Protein AF-A0A376L1B3-F1 (afdb_monomer)

Organism: Escherichia coli (NCBI:txid562)

Solvent-accessible surface area (backbone atoms only — not comparable to full-atom values): 5188 Å² total; per-residue (Å²): 135,80,82,90,68,58,66,74,56,49,54,52,50,47,46,49,51,54,40,50,52,44,24,71,75,72,71,47,68,46,86,80,35,67,68,33,44,52,55,45,50,55,48,41,54,51,42,51,60,47,35,73,80,33,68,52,39,73,50,70,38,75,68,44,48,69,55,100,92,42,78,36,62,46,79,47,82,47,42,41,71,65,72,70,49,84,128

Structure (mmCIF, N/CA/C/O backbone):
data_AF-A0A376L1B3-F1
#
_entry.id   AF-A0A376L1B3-F1
#
loop_
_atom_site.group_PDB
_atom_site.id
_atom_site.type_symbol
_atom_site.label_atom_id
_atom_site.label_alt_id
_atom_site.label_comp_id
_atom_site.label_asym_id
_atom_site.label_entity_id
_atom_site.label_seq_id
_atom_site.pdbx_PDB_ins_code
_atom_site.Cartn_x
_atom_site.Cartn_y
_atom_site.Cartn_z
_atom_site.occupancy
_atom_site.B_iso_or_equiv
_atom_site.auth_seq_id
_atom_site.auth_comp_id
_atom_site.auth_asym_id
_atom_site.auth_atom_id
_atom_site.pdbx_PDB_model_num
ATOM 1 N N . MET A 1 1 ? 0.432 0.950 32.607 1.00 39.38 1 MET A N 1
ATOM 2 C CA . MET A 1 1 ? 0.255 -0.298 31.838 1.00 39.38 1 MET A CA 1
ATOM 3 C C . MET A 1 1 ? -0.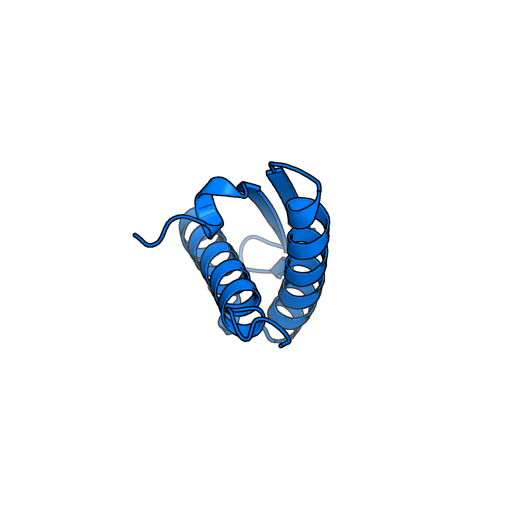004 0.096 30.399 1.00 39.38 1 MET A C 1
ATOM 5 O O . MET A 1 1 ? -1.095 0.544 30.087 1.00 39.38 1 MET A O 1
ATOM 9 N N . ILE A 1 2 ? 1.039 0.069 29.575 1.00 45.69 2 ILE A N 1
ATOM 10 C CA . ILE A 1 2 ? 0.955 0.370 28.143 1.00 45.69 2 ILE A CA 1
ATOM 11 C C . ILE A 1 2 ? 0.504 -0.929 27.482 1.00 45.69 2 ILE A C 1
ATOM 13 O O . ILE A 1 2 ? 1.161 -1.954 27.644 1.00 45.69 2 ILE A O 1
ATOM 17 N N . THR A 1 3 ? -0.666 -0.912 26.858 1.00 46.75 3 THR A N 1
ATOM 18 C CA . THR A 1 3 ? -1.295 -2.045 26.179 1.00 46.75 3 THR A CA 1
ATOM 19 C C . THR A 1 3 ? -0.344 -2.614 25.129 1.00 46.75 3 THR A C 1
ATOM 21 O O . THR A 1 3 ? -0.193 -2.079 24.037 1.00 46.75 3 THR A O 1
ATOM 24 N N . HIS A 1 4 ? 0.313 -3.715 25.486 1.00 45.59 4 HIS A N 1
ATOM 25 C CA . HIS A 1 4 ? 1.127 -4.552 24.613 1.00 45.59 4 HIS A CA 1
ATOM 26 C C . HIS A 1 4 ? 0.182 -5.386 23.732 1.00 45.59 4 HIS A C 1
ATOM 28 O O . HIS A 1 4 ? 0.014 -6.586 23.920 1.00 45.59 4 HIS A O 1
ATOM 34 N N . LEU A 1 5 ? -0.537 -4.710 22.838 1.00 43.91 5 LEU A N 1
ATOM 35 C CA . LEU A 1 5 ? -1.417 -5.309 21.843 1.00 43.91 5 LEU A CA 1
ATOM 36 C C . LEU A 1 5 ? -1.065 -4.705 20.483 1.00 43.91 5 LEU A C 1
ATOM 38 O O . LEU A 1 5 ? -1.542 -3.637 20.118 1.00 43.91 5 LEU A O 1
ATOM 42 N N . GLY A 1 6 ? -0.227 -5.416 19.732 1.00 53.75 6 GLY A N 1
ATOM 43 C CA . GLY A 1 6 ? -0.469 -5.571 18.299 1.00 53.75 6 GLY A CA 1
ATOM 44 C C . GLY A 1 6 ? -0.017 -4.469 17.343 1.00 53.75 6 GLY A C 1
ATOM 45 O O . GLY A 1 6 ? -0.453 -4.511 16.201 1.00 53.75 6 GLY A O 1
ATOM 46 N N . GLY A 1 7 ? 0.851 -3.528 17.730 1.00 53.78 7 GLY A N 1
ATOM 47 C CA . GLY A 1 7 ? 1.415 -2.554 16.776 1.00 53.78 7 GLY A CA 1
ATOM 48 C C . GLY A 1 7 ? 2.154 -3.232 15.611 1.00 53.78 7 GLY A C 1
ATOM 49 O O . GLY A 1 7 ? 1.768 -3.069 14.459 1.00 53.78 7 GLY A O 1
ATOM 50 N N . GLU A 1 8 ? 3.137 -4.084 15.923 1.00 59.06 8 GLU A N 1
ATOM 51 C CA . GLU A 1 8 ? 3.920 -4.834 14.920 1.00 59.06 8 GLU A CA 1
ATOM 52 C C . GLU A 1 8 ? 3.079 -5.825 14.093 1.00 59.06 8 GLU A C 1
ATOM 54 O O . GLU A 1 8 ? 3.367 -6.065 12.916 1.00 59.06 8 GLU A O 1
ATOM 59 N N . ASP A 1 9 ? 2.017 -6.382 14.685 1.00 72.94 9 ASP A N 1
ATOM 60 C CA . ASP A 1 9 ? 1.091 -7.286 13.992 1.00 72.94 9 ASP A CA 1
ATOM 61 C C . ASP A 1 9 ? 0.221 -6.516 12.988 1.00 72.94 9 ASP A C 1
ATOM 63 O O . ASP A 1 9 ? -0.022 -6.993 11.881 1.00 72.94 9 ASP A O 1
ATOM 67 N N . PHE A 1 10 ? -0.189 -5.289 13.325 1.00 74.19 10 PHE A N 1
ATOM 68 C CA . PHE A 1 10 ? -1.022 -4.460 12.458 1.00 74.19 10 PHE A CA 1
ATOM 69 C C . PHE A 1 10 ? -0.278 -4.020 11.196 1.00 74.19 10 PHE A C 1
ATOM 71 O O . PHE A 1 10 ? -0.808 -4.170 10.094 1.00 74.19 10 PHE A O 1
ATOM 78 N N . ASP A 1 11 ? 0.962 -3.540 11.342 1.00 79.06 11 ASP A N 1
ATOM 79 C CA . ASP A 1 11 ? 1.809 -3.164 10.204 1.00 79.06 11 ASP A CA 1
ATOM 80 C C . ASP A 1 11 ? 2.068 -4.370 9.297 1.00 79.06 11 ASP A C 1
ATOM 82 O O . ASP A 1 11 ? 1.863 -4.305 8.083 1.00 79.06 11 ASP A O 1
ATOM 86 N N . SER A 1 12 ? 2.436 -5.510 9.886 1.00 83.06 12 SER A N 1
ATOM 87 C CA . SER A 1 12 ? 2.714 -6.738 9.138 1.00 83.06 12 SER A CA 1
ATOM 88 C C . SER A 1 12 ? 1.478 -7.274 8.409 1.00 83.06 12 SER A C 1
ATOM 90 O O . SER A 1 12 ? 1.580 -7.680 7.249 1.00 83.06 12 SER A O 1
ATOM 92 N N . ARG A 1 13 ? 0.296 -7.251 9.042 1.00 84.75 13 ARG A N 1
ATOM 93 C CA . ARG A 1 13 ? -0.974 -7.648 8.409 1.00 84.75 13 ARG A CA 1
ATOM 94 C C . ARG A 1 13 ? -1.364 -6.717 7.279 1.00 84.75 13 ARG A C 1
ATOM 96 O O . ARG A 1 13 ? -1.761 -7.201 6.224 1.00 84.75 13 ARG A O 1
ATOM 103 N N . LEU A 1 14 ? -1.245 -5.408 7.485 1.00 87.19 14 LEU A N 1
ATOM 104 C CA . LEU A 1 14 ? -1.576 -4.420 6.469 1.00 87.19 14 LEU A CA 1
ATOM 105 C C . LEU A 1 14 ? -0.664 -4.573 5.250 1.00 87.19 14 LEU A C 1
ATOM 107 O O . LEU A 1 14 ? -1.158 -4.670 4.132 1.00 87.19 14 LEU A O 1
ATOM 111 N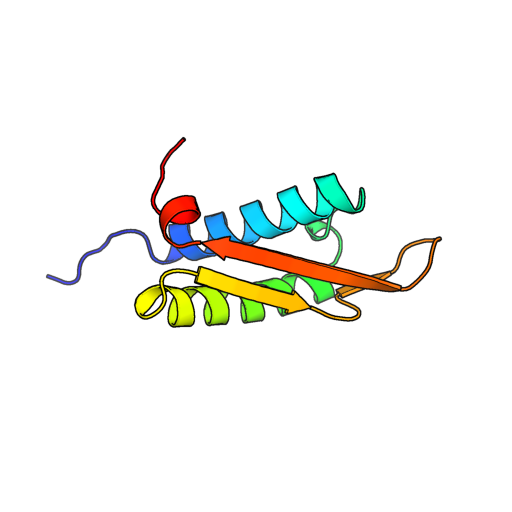 N . ILE A 1 15 ? 0.649 -4.687 5.459 1.00 89.88 15 ILE A N 1
ATOM 112 C CA . ILE A 1 15 ? 1.614 -4.925 4.380 1.00 89.88 15 ILE A CA 1
ATOM 113 C C . ILE A 1 15 ? 1.293 -6.232 3.652 1.00 89.88 15 ILE A C 1
ATOM 115 O O . ILE A 1 15 ? 1.209 -6.237 2.428 1.00 89.88 15 ILE A O 1
ATOM 119 N N . ASN A 1 16 ? 1.075 -7.334 4.377 1.00 89.00 16 ASN A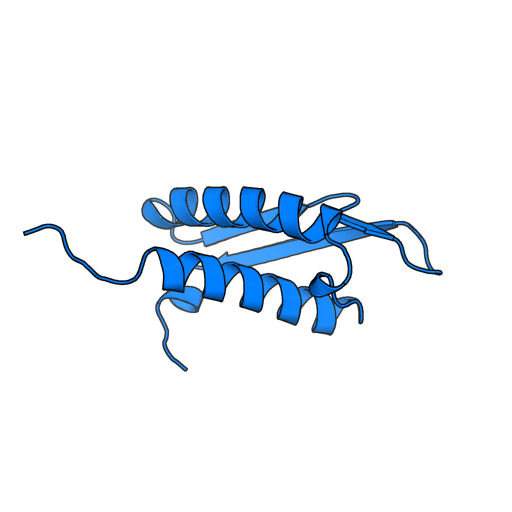 N 1
ATOM 120 C CA . ASN A 1 16 ? 0.752 -8.618 3.755 1.00 89.00 16 ASN A CA 1
ATOM 121 C C . ASN A 1 16 ? -0.543 -8.560 2.947 1.00 89.00 16 ASN A C 1
ATOM 123 O O . ASN A 1 16 ? -0.543 -8.992 1.799 1.00 89.00 16 ASN A O 1
ATOM 127 N N . TYR A 1 17 ? -1.603 -7.969 3.499 1.00 89.88 17 TYR A N 1
ATOM 128 C CA . TYR A 1 17 ? -2.872 -7.777 2.802 1.00 89.88 17 TYR A CA 1
ATOM 129 C C . TYR A 1 17 ? -2.681 -7.004 1.497 1.00 89.88 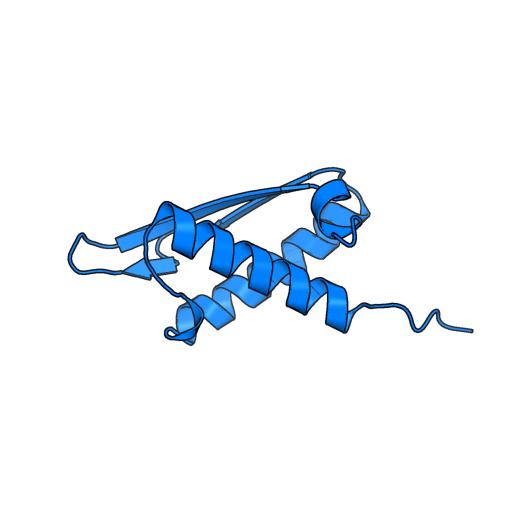17 TYR A C 1
ATOM 131 O O . TYR A 1 17 ? -3.139 -7.424 0.440 1.00 89.88 17 TYR A O 1
ATOM 139 N N . LEU A 1 18 ? -1.954 -5.893 1.568 1.00 90.88 18 LEU A N 1
ATOM 140 C CA . LEU A 1 18 ? -1.669 -5.046 0.423 1.00 90.88 18 LEU A CA 1
ATOM 141 C C . LEU A 1 18 ? -0.871 -5.786 -0.663 1.00 90.88 18 LEU A C 1
ATOM 143 O O . LEU A 1 18 ? -1.222 -5.701 -1.838 1.00 90.88 18 LEU A O 1
ATOM 147 N N . VAL A 1 19 ? 0.163 -6.542 -0.281 1.00 92.31 19 VAL A N 1
ATOM 148 C CA . VAL A 1 19 ? 0.932 -7.378 -1.216 1.00 92.31 19 VAL A CA 1
ATOM 149 C C . VAL A 1 19 ? 0.046 -8.447 -1.848 1.00 92.31 19 VAL A C 1
ATOM 151 O O . VAL A 1 19 ? 0.111 -8.651 -3.056 1.00 92.31 19 VAL A O 1
ATOM 154 N N . GLU A 1 20 ? -0.761 -9.152 -1.056 1.00 92.19 20 GLU A N 1
ATOM 155 C CA . GLU A 1 20 ? -1.601 -10.242 -1.550 1.00 92.19 20 GLU A CA 1
ATOM 156 C C . GLU A 1 20 ? -2.688 -9.753 -2.503 1.00 92.19 20 GLU A C 1
ATOM 158 O O . GLU A 1 20 ? -2.903 -10.367 -3.546 1.00 92.19 20 GLU A O 1
ATOM 163 N N . GLU A 1 21 ? -3.351 -8.646 -2.179 1.00 91.00 21 GLU A N 1
ATOM 164 C CA . GLU A 1 21 ? -4.362 -8.046 -3.048 1.00 91.00 21 GLU A CA 1
ATOM 165 C C . GLU A 1 21 ? -3.728 -7.519 -4.339 1.00 91.00 21 GLU A C 1
ATOM 167 O O . GLU A 1 21 ? -4.234 -7.800 -5.423 1.00 91.00 21 GLU A O 1
ATOM 172 N N . PHE A 1 22 ? -2.569 -6.855 -4.257 1.00 91.44 22 PHE A N 1
ATOM 173 C CA . PHE A 1 22 ? -1.842 -6.423 -5.452 1.00 91.44 22 PHE A CA 1
ATOM 174 C C . PHE A 1 22 ? -1.396 -7.609 -6.314 1.00 91.44 22 PHE A C 1
ATOM 176 O O . PHE A 1 22 ? -1.509 -7.571 -7.536 1.00 91.44 22 PHE A O 1
ATOM 183 N N . LYS A 1 23 ? -0.939 -8.698 -5.691 1.00 91.50 23 LYS A N 1
ATOM 184 C CA . LYS A 1 23 ? -0.557 -9.926 -6.390 1.00 91.50 23 LYS A CA 1
ATOM 185 C C . LYS A 1 23 ? -1.753 -10.618 -7.039 1.00 91.50 23 LYS A C 1
ATOM 187 O O . LYS A 1 23 ? -1.607 -11.148 -8.133 1.00 91.50 23 LYS A O 1
ATOM 192 N N . LYS A 1 24 ? -2.926 -10.623 -6.403 1.00 90.75 24 LYS A N 1
ATOM 193 C CA . LYS A 1 24 ? -4.161 -11.166 -6.994 1.00 90.75 24 LYS A CA 1
ATOM 194 C C . LYS A 1 24 ? -4.644 -10.336 -8.181 1.00 90.75 24 LYS A C 1
ATOM 196 O O . LYS A 1 24 ? -5.100 -10.913 -9.160 1.00 90.75 24 LYS A O 1
ATOM 201 N N . ASP A 1 25 ? -4.538 -9.015 -8.085 1.00 87.81 25 ASP A N 1
ATOM 202 C CA . ASP A 1 25 ? -5.026 -8.083 -9.103 1.00 87.81 25 ASP A CA 1
ATOM 203 C C . ASP A 1 25 ? -4.066 -7.966 -10.301 1.00 87.81 25 ASP A C 1
ATOM 205 O O . ASP A 1 25 ? -4.480 -8.052 -11.455 1.00 87.81 25 ASP A O 1
ATOM 209 N N . GLN A 1 26 ? -2.763 -7.826 -10.037 1.00 87.12 26 GLN A N 1
ATOM 210 C CA . GLN A 1 26 ? -1.737 -7.577 -11.056 1.00 87.12 26 GLN A CA 1
ATOM 211 C C . GLN A 1 26 ? -0.867 -8.797 -11.381 1.00 87.12 26 GLN A C 1
ATOM 213 O O . GLN A 1 26 ? -0.107 -8.755 -12.345 1.00 87.12 26 GLN A O 1
ATOM 218 N N . GLY A 1 27 ? -0.926 -9.867 -10.584 1.00 88.94 27 GLY A N 1
ATOM 219 C CA . GLY A 1 27 ? -0.057 -11.040 -10.744 1.00 88.94 27 GLY A CA 1
ATOM 220 C C . GLY A 1 27 ? 1.385 -10.836 -10.264 1.00 88.94 27 GLY A C 1
ATOM 221 O O . GLY A 1 27 ? 2.217 -11.715 -10.469 1.00 88.94 27 GLY A O 1
ATOM 222 N N . ILE A 1 28 ? 1.701 -9.699 -9.632 1.00 88.50 28 ILE A N 1
ATOM 223 C CA . ILE A 1 28 ? 3.075 -9.305 -9.282 1.00 88.50 28 ILE A CA 1
ATOM 224 C C . ILE A 1 28 ? 3.285 -9.376 -7.771 1.00 88.50 28 ILE A C 1
ATOM 226 O O . ILE A 1 28 ? 2.519 -8.815 -6.991 1.00 88.50 28 ILE A O 1
ATOM 230 N N . ASP A 1 29 ? 4.361 -10.041 -7.354 1.00 90.81 29 ASP A N 1
ATOM 231 C CA . ASP A 1 29 ? 4.732 -10.145 -5.945 1.00 90.81 29 ASP A CA 1
ATOM 232 C C . ASP A 1 29 ? 5.736 -9.050 -5.557 1.00 90.81 29 ASP A C 1
ATOM 234 O O . ASP A 1 29 ? 6.934 -9.155 -5.837 1.00 90.81 29 ASP A O 1
ATOM 238 N N . LEU A 1 30 ? 5.233 -8.006 -4.886 1.00 89.38 30 LEU A N 1
ATOM 239 C CA . LEU A 1 30 ? 6.025 -6.855 -4.436 1.00 89.38 30 LEU A CA 1
ATOM 240 C C . LEU A 1 30 ? 7.105 -7.223 -3.410 1.00 89.38 30 LEU A C 1
ATOM 242 O O . LEU A 1 30 ? 8.031 -6.443 -3.221 1.00 89.38 30 LEU A O 1
ATOM 246 N N . ARG A 1 31 ? 7.043 -8.399 -2.766 1.00 89.12 31 ARG A N 1
ATOM 247 C CA . ARG A 1 31 ? 8.066 -8.822 -1.787 1.00 89.12 31 ARG A CA 1
ATOM 248 C C . ARG A 1 31 ? 9.443 -9.008 -2.417 1.00 89.12 31 ARG A C 1
ATOM 250 O O . ARG A 1 31 ? 10.439 -8.921 -1.706 1.00 89.12 31 ARG A O 1
ATOM 257 N N . ASN A 1 32 ? 9.497 -9.254 -3.726 1.00 87.94 32 ASN A N 1
ATOM 258 C CA . ASN A 1 32 ? 10.753 -9.368 -4.466 1.00 87.94 32 ASN A CA 1
ATOM 259 C C . ASN A 1 32 ? 11.383 -8.004 -4.779 1.00 87.94 32 ASN A C 1
ATOM 261 O O . ASN A 1 32 ? 12.541 -7.956 -5.184 1.00 87.94 32 ASN A O 1
ATOM 265 N N . ASP A 1 33 ? 10.642 -6.910 -4.589 1.00 88.75 33 ASP A N 1
ATOM 266 C CA . ASP A 1 33 ? 11.089 -5.563 -4.910 1.00 88.75 33 ASP A CA 1
ATOM 267 C C . ASP A 1 33 ? 11.306 -4.752 -3.616 1.00 88.75 33 ASP A C 1
ATOM 269 O O . ASP A 1 33 ? 10.350 -4.293 -2.979 1.00 88.75 33 ASP A O 1
ATOM 273 N N . PRO A 1 34 ? 12.564 -4.587 -3.162 1.00 89.31 34 PRO A N 1
ATOM 274 C CA . PRO A 1 34 ? 12.853 -3.908 -1.902 1.00 89.31 34 PRO A CA 1
ATOM 275 C C . PRO A 1 34 ? 12.470 -2.422 -1.932 1.00 89.31 34 PRO A C 1
ATOM 277 O O . PRO A 1 34 ? 12.101 -1.869 -0.893 1.00 89.31 34 PRO A O 1
ATOM 280 N N . LEU A 1 35 ? 12.510 -1.782 -3.106 1.00 90.31 35 LEU A N 1
ATOM 281 C CA . LEU A 1 35 ? 12.102 -0.390 -3.273 1.00 90.31 35 LEU A CA 1
ATOM 282 C C . LEU A 1 35 ? 10.583 -0.257 -3.110 1.00 90.31 35 LEU A C 1
ATOM 284 O O . LEU A 1 35 ? 10.116 0.601 -2.355 1.00 90.31 35 LEU A O 1
ATOM 288 N N . ALA A 1 36 ? 9.821 -1.148 -3.748 1.00 90.75 36 ALA A N 1
ATOM 289 C CA . ALA A 1 36 ? 8.377 -1.217 -3.584 1.00 90.75 36 ALA A CA 1
ATOM 290 C C . ALA A 1 36 ? 7.988 -1.507 -2.131 1.00 90.75 36 ALA A C 1
ATOM 292 O O . ALA A 1 36 ? 7.128 -0.826 -1.579 1.00 90.75 36 ALA A O 1
ATOM 293 N N . MET A 1 37 ? 8.661 -2.458 -1.476 1.00 91.25 37 MET A N 1
ATOM 294 C CA . MET A 1 37 ? 8.434 -2.784 -0.065 1.00 91.25 37 MET A CA 1
ATOM 295 C C . MET A 1 37 ? 8.692 -1.595 0.861 1.00 91.25 37 MET A C 1
ATOM 297 O O . MET A 1 37 ? 7.943 -1.397 1.816 1.00 91.25 37 MET A O 1
ATOM 301 N N . GLN A 1 38 ? 9.723 -0.789 0.599 1.00 91.88 38 GLN A N 1
ATOM 302 C CA . GLN A 1 38 ? 9.982 0.415 1.388 1.00 91.88 38 GLN A CA 1
ATOM 303 C C . GLN A 1 38 ? 8.840 1.428 1.243 1.00 91.88 38 GLN A C 1
ATOM 305 O O . GLN A 1 38 ? 8.302 1.895 2.244 1.00 91.88 38 GLN A O 1
ATOM 310 N N . ARG A 1 39 ? 8.413 1.705 0.006 1.00 92.25 39 ARG A N 1
ATOM 311 C CA . ARG A 1 39 ? 7.284 2.606 -0.288 1.00 92.25 39 ARG A CA 1
ATOM 312 C C . ARG A 1 39 ? 5.979 2.095 0.323 1.00 92.25 39 ARG A C 1
ATOM 314 O O . ARG A 1 39 ? 5.194 2.871 0.864 1.00 92.25 39 ARG A O 1
ATOM 321 N N . LEU A 1 40 ? 5.764 0.783 0.254 1.00 91.94 40 LEU A N 1
ATOM 322 C CA . LEU A 1 40 ? 4.594 0.112 0.800 1.00 91.94 40 LEU A CA 1
ATOM 323 C C . LEU A 1 40 ? 4.540 0.221 2.321 1.00 91.94 40 LEU A C 1
ATOM 325 O O . LEU A 1 40 ? 3.476 0.499 2.861 1.00 91.94 40 LEU A O 1
ATOM 329 N N . LYS A 1 41 ? 5.679 0.053 3.003 1.00 91.06 41 LYS A N 1
ATOM 330 C CA . LYS A 1 41 ? 5.791 0.254 4.454 1.00 91.06 41 LYS A CA 1
ATOM 331 C C . LYS A 1 41 ? 5.411 1.678 4.855 1.00 91.06 41 LYS A C 1
ATOM 333 O O . LYS A 1 41 ? 4.602 1.841 5.760 1.00 91.06 41 LYS A O 1
ATOM 338 N N . GLU A 1 42 ? 5.929 2.691 4.157 1.00 92.19 42 GLU A N 1
ATOM 339 C CA . GLU A 1 42 ? 5.573 4.096 4.421 1.00 92.19 42 GLU A CA 1
ATOM 340 C C . GLU A 1 42 ? 4.067 4.349 4.244 1.00 92.19 42 GLU A C 1
ATOM 342 O O . GLU A 1 42 ? 3.430 4.996 5.077 1.00 92.19 42 GLU A O 1
ATOM 347 N N . ALA A 1 43 ? 3.477 3.819 3.169 1.00 91.62 43 ALA A N 1
ATOM 348 C CA . ALA A 1 43 ? 2.050 3.969 2.910 1.00 91.62 43 ALA A CA 1
ATOM 349 C C . ALA A 1 43 ? 1.181 3.197 3.909 1.00 91.62 43 ALA A C 1
ATOM 351 O O . ALA A 1 43 ? 0.142 3.708 4.314 1.00 91.62 43 ALA A O 1
ATOM 352 N N . ALA A 1 44 ? 1.602 1.999 4.323 1.00 90.56 44 ALA A N 1
ATOM 353 C CA . ALA A 1 44 ? 0.921 1.193 5.330 1.00 90.56 44 ALA A CA 1
ATOM 354 C C . ALA A 1 44 ? 0.922 1.892 6.698 1.00 90.56 44 ALA A C 1
ATOM 356 O O . ALA A 1 44 ? -0.128 2.010 7.324 1.00 90.56 44 ALA A O 1
ATOM 357 N N . GLU A 1 45 ? 2.063 2.436 7.122 1.00 90.62 45 GLU A N 1
ATOM 358 C CA . GLU A 1 45 ? 2.178 3.223 8.356 1.00 90.62 45 GLU A CA 1
ATOM 359 C C . GLU A 1 45 ? 1.219 4.425 8.327 1.00 90.62 45 GLU A C 1
ATOM 361 O O . GLU A 1 45 ? 0.430 4.643 9.249 1.00 90.62 45 GLU A O 1
ATOM 366 N N . LYS A 1 46 ? 1.208 5.172 7.216 1.00 90.31 46 LYS A N 1
ATOM 367 C CA . LYS A 1 46 ? 0.302 6.313 7.043 1.00 90.31 46 LYS A CA 1
ATOM 368 C C . LYS A 1 46 ? -1.169 5.883 7.063 1.00 90.31 46 LYS A C 1
ATOM 370 O O . LYS A 1 46 ? -1.972 6.471 7.784 1.00 90.31 46 LYS A O 1
ATOM 375 N N . ALA A 1 47 ? -1.504 4.823 6.333 1.00 90.50 47 ALA A N 1
ATOM 376 C CA . ALA A 1 47 ? -2.836 4.233 6.301 1.00 90.50 47 ALA A CA 1
ATOM 377 C C . ALA A 1 47 ? -3.296 3.779 7.694 1.00 90.50 47 ALA A C 1
ATOM 379 O O . ALA A 1 47 ? -4.447 4.008 8.052 1.00 90.50 47 ALA A O 1
ATOM 380 N N . LYS A 1 48 ? -2.412 3.203 8.516 1.00 85.31 48 LYS A N 1
ATOM 381 C CA . LYS A 1 48 ? -2.704 2.828 9.909 1.00 85.31 48 LYS A CA 1
ATOM 382 C C . LYS A 1 48 ? -3.065 4.042 10.764 1.00 85.31 48 LYS A C 1
ATOM 384 O O . LYS A 1 48 ? -4.053 4.006 11.502 1.00 85.31 48 LYS A O 1
ATOM 389 N N . ILE A 1 49 ? -2.281 5.116 10.663 1.00 87.94 49 ILE A N 1
ATOM 390 C CA . ILE A 1 49 ? -2.545 6.366 11.389 1.00 87.94 49 ILE A CA 1
ATOM 391 C C . ILE A 1 49 ? -3.894 6.944 10.953 1.00 87.94 49 ILE A C 1
ATOM 393 O O . ILE A 1 49 ? -4.721 7.287 11.796 1.00 87.94 49 ILE A O 1
ATOM 397 N N . GLU A 1 50 ? -4.157 6.990 9.646 1.00 89.00 50 GLU A N 1
ATOM 398 C CA . GLU A 1 50 ? -5.439 7.457 9.118 1.00 89.00 50 GLU A CA 1
ATOM 399 C C . GLU A 1 50 ? -6.599 6.580 9.602 1.00 89.00 50 GLU A C 1
ATOM 401 O O . GLU A 1 50 ? -7.584 7.116 10.095 1.00 89.00 50 GLU A O 1
ATOM 406 N N . LEU A 1 51 ? -6.462 5.251 9.581 1.00 86.69 51 LEU A N 1
ATOM 407 C CA . LEU A 1 51 ? -7.468 4.292 10.065 1.00 86.69 51 LEU A CA 1
ATOM 408 C C . LEU A 1 51 ? -7.703 4.333 11.581 1.00 86.69 51 LEU A C 1
ATOM 410 O O . LEU A 1 51 ? -8.705 3.805 12.069 1.00 86.69 51 LEU A O 1
ATOM 414 N N . SER A 1 52 ? -6.803 4.962 12.337 1.00 84.81 52 SER A N 1
ATOM 415 C CA . SER A 1 52 ? -7.020 5.197 13.767 1.00 84.81 52 SER A CA 1
ATOM 416 C C . SER A 1 52 ? -8.111 6.252 14.002 1.00 84.81 52 SER A C 1
ATOM 418 O O . SER A 1 52 ? -8.826 6.172 15.001 1.00 84.81 52 SER A O 1
ATOM 420 N N . SER A 1 53 ? -8.293 7.185 13.059 1.00 87.25 53 SER A N 1
ATOM 421 C CA . SER A 1 53 ? -9.343 8.220 13.094 1.00 87.25 53 SER A CA 1
ATOM 422 C C . SER A 1 53 ? -10.462 7.998 12.067 1.00 87.25 53 SER A C 1
ATOM 424 O O . SER A 1 53 ? -11.605 8.381 12.306 1.00 87.25 53 SER A O 1
ATOM 426 N N . ALA A 1 54 ? -10.158 7.383 10.927 1.00 90.44 54 ALA A N 1
ATOM 427 C CA . ALA A 1 54 ? -11.069 7.127 9.819 1.00 90.44 54 ALA A CA 1
ATOM 428 C C . ALA A 1 54 ? -11.493 5.652 9.771 1.00 90.44 54 ALA A C 1
ATOM 430 O O . ALA A 1 54 ? -10.767 4.751 10.174 1.00 90.44 54 ALA A O 1
ATOM 431 N N . GLN A 1 55 ? -12.678 5.375 9.228 1.00 89.50 55 GLN A N 1
ATOM 432 C CA . GLN A 1 55 ? -13.157 3.992 9.069 1.00 89.50 55 GLN A CA 1
ATOM 433 C C . GLN A 1 55 ? -12.546 3.283 7.849 1.00 89.50 55 GLN A C 1
ATOM 435 O O . GLN A 1 55 ? -12.558 2.052 7.764 1.00 89.50 55 GLN A O 1
ATOM 440 N N . GLN A 1 56 ? -12.019 4.053 6.899 1.00 91.00 56 GLN A N 1
ATOM 441 C CA . GLN A 1 56 ? -11.388 3.573 5.676 1.00 91.00 56 GLN A CA 1
ATOM 442 C C . GLN A 1 56 ? -10.268 4.524 5.253 1.00 91.00 56 GLN A C 1
ATOM 444 O O . GLN A 1 56 ? -10.306 5.710 5.577 1.00 91.00 56 GLN A O 1
ATOM 449 N N . THR A 1 57 ? -9.316 4.002 4.494 1.00 93.00 57 THR A N 1
ATOM 450 C CA . THR A 1 57 ? -8.251 4.757 3.836 1.00 93.00 57 THR A CA 1
ATOM 451 C C . THR A 1 57 ? -7.963 4.126 2.478 1.00 93.00 57 THR A C 1
ATOM 453 O O . THR A 1 57 ? -8.217 2.938 2.257 1.00 93.00 57 THR A O 1
ATOM 456 N N . ASP A 1 58 ? -7.447 4.921 1.556 1.00 91.25 58 ASP A N 1
ATOM 457 C CA . ASP A 1 58 ? -7.142 4.501 0.197 1.00 91.25 58 ASP A CA 1
ATOM 458 C C . ASP A 1 58 ? -5.622 4.534 0.012 1.00 91.25 58 ASP A C 1
ATOM 460 O O . ASP A 1 58 ? -4.998 5.594 0.021 1.00 91.25 58 ASP A O 1
ATOM 464 N N . VAL A 1 59 ? -5.011 3.358 -0.144 1.00 92.19 59 VAL A N 1
ATOM 465 C CA . VAL A 1 59 ? -3.569 3.227 -0.359 1.00 92.19 59 VAL A CA 1
ATOM 466 C C . VAL A 1 59 ? -3.293 3.356 -1.848 1.00 92.19 59 VAL A C 1
ATOM 468 O O . VAL A 1 59 ? -3.532 2.420 -2.616 1.00 92.19 59 VAL A O 1
ATOM 471 N N . ASN A 1 60 ? -2.793 4.525 -2.257 1.00 90.94 60 ASN A N 1
ATOM 472 C CA . ASN A 1 60 ? -2.374 4.776 -3.628 1.00 90.94 60 ASN A CA 1
ATOM 473 C C . ASN A 1 60 ? -0.846 4.906 -3.736 1.00 90.94 60 ASN A C 1
ATOM 475 O O . ASN A 1 60 ? -0.227 5.795 -3.161 1.00 90.94 60 ASN A O 1
ATOM 479 N N . LEU A 1 61 ? -0.224 4.020 -4.508 1.00 91.56 61 LEU A N 1
ATOM 480 C CA . LEU A 1 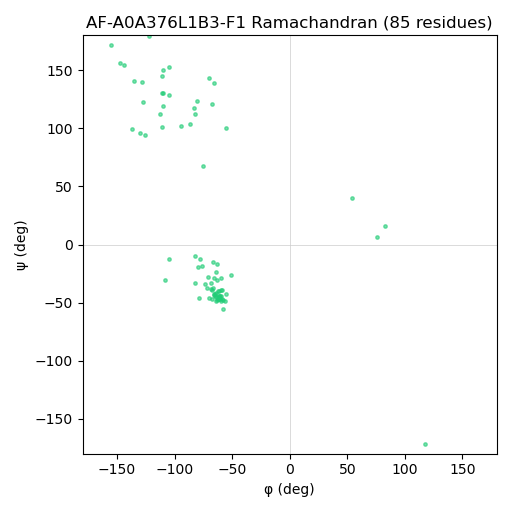61 ? 1.206 4.059 -4.801 1.00 91.56 61 LEU A CA 1
ATOM 481 C C . LEU A 1 61 ? 1.393 4.049 -6.321 1.00 91.56 61 LEU A C 1
ATOM 483 O O . LEU A 1 61 ? 1.366 2.981 -6.943 1.00 91.56 61 LEU A O 1
ATOM 487 N N . PRO A 1 62 ? 1.520 5.228 -6.953 1.00 91.31 62 PRO A N 1
ATOM 488 C CA . PRO A 1 62 ? 1.810 5.306 -8.376 1.00 91.31 62 PRO A CA 1
ATOM 489 C C . PRO A 1 62 ? 3.246 4.843 -8.640 1.00 91.31 62 PRO A C 1
ATOM 491 O O . PRO A 1 62 ? 4.142 5.143 -7.853 1.00 91.31 62 PRO A O 1
ATOM 494 N N . TYR A 1 63 ? 3.464 4.143 -9.757 1.00 89.69 63 TYR A N 1
ATOM 495 C CA . TYR A 1 63 ? 4.784 3.630 -10.152 1.00 89.69 63 TYR A CA 1
ATOM 496 C C . TYR A 1 63 ? 5.454 2.779 -9.057 1.00 89.69 63 TYR A C 1
ATOM 498 O O . TYR A 1 63 ? 6.651 2.900 -8.811 1.00 89.69 63 TYR A O 1
ATOM 506 N N . ILE A 1 64 ? 4.671 1.942 -8.367 1.00 91.50 64 ILE A N 1
ATOM 507 C CA . ILE A 1 64 ? 5.160 1.116 -7.254 1.00 91.50 64 ILE A CA 1
ATOM 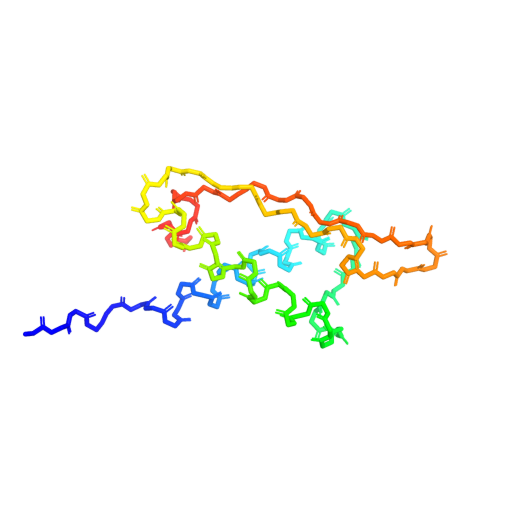508 C C . ILE A 1 64 ? 6.123 0.021 -7.722 1.00 91.50 64 ILE A C 1
ATOM 510 O O . ILE A 1 64 ? 7.044 -0.340 -7.001 1.00 91.50 64 ILE A O 1
ATOM 514 N N . THR A 1 65 ? 5.909 -0.504 -8.927 1.00 91.31 65 THR A N 1
ATOM 515 C CA . THR A 1 65 ? 6.758 -1.510 -9.573 1.00 91.31 65 THR A CA 1
ATOM 516 C C . THR A 1 65 ? 6.583 -1.415 -11.088 1.00 91.31 65 THR A C 1
ATOM 518 O O . THR A 1 65 ? 5.712 -0.684 -11.563 1.00 91.31 65 THR A O 1
ATOM 521 N N . ALA A 1 66 ? 7.390 -2.130 -11.862 1.00 88.19 66 ALA A N 1
ATOM 522 C CA . ALA A 1 66 ? 7.244 -2.241 -13.306 1.00 88.19 66 ALA A CA 1
ATOM 523 C C . ALA A 1 66 ? 7.413 -3.700 -13.729 1.00 88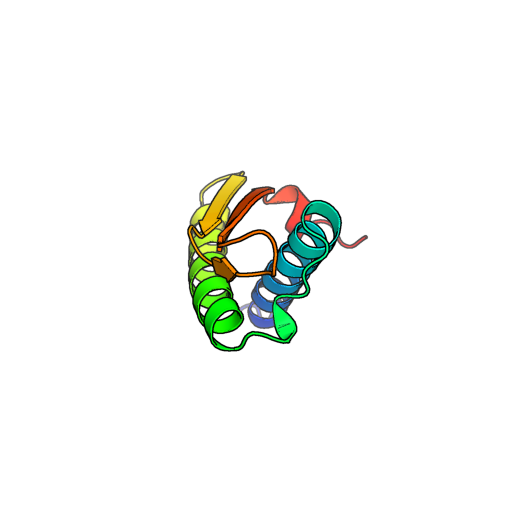.19 66 ALA A C 1
ATOM 525 O O . ALA A 1 66 ? 8.261 -4.411 -13.200 1.00 88.19 66 ALA A O 1
ATOM 526 N N . ASP A 1 67 ? 6.603 -4.122 -14.691 1.00 84.75 67 ASP A N 1
ATOM 527 C CA . ASP A 1 67 ? 6.664 -5.452 -15.292 1.00 84.75 67 ASP A CA 1
ATOM 528 C C . ASP A 1 67 ? 6.887 -5.329 -16.813 1.00 84.75 67 ASP A C 1
ATOM 530 O O . ASP A 1 67 ? 6.954 -4.219 -17.347 1.00 84.75 67 ASP A O 1
ATOM 534 N N . ALA A 1 68 ? 6.974 -6.447 -17.537 1.00 84.75 68 ALA A N 1
ATOM 535 C CA . ALA A 1 68 ? 7.045 -6.486 -18.999 1.00 84.75 68 ALA A CA 1
ATOM 536 C C . ALA A 1 68 ? 5.942 -5.662 -19.695 1.00 84.75 68 ALA A C 1
ATOM 538 O O . ALA A 1 68 ? 6.132 -5.183 -20.811 1.00 84.75 68 ALA A O 1
ATOM 539 N N . THR A 1 69 ? 4.796 -5.472 -19.035 1.00 85.31 69 THR A N 1
ATOM 540 C CA . THR A 1 69 ? 3.674 -4.659 -19.538 1.00 85.31 69 THR A CA 1
ATOM 541 C C . THR A 1 69 ? 3.825 -3.150 -19.303 1.00 85.31 69 THR A C 1
ATOM 543 O O . THR A 1 69 ? 3.052 -2.369 -19.857 1.00 85.31 69 THR A O 1
ATOM 546 N N . GLY A 1 70 ? 4.815 -2.725 -18.514 1.00 89.19 70 GLY A N 1
ATOM 547 C CA . GLY A 1 70 ? 5.065 -1.332 -18.154 1.00 89.19 70 GLY A CA 1
ATOM 548 C C . GLY A 1 70 ? 4.939 -1.055 -16.650 1.00 89.19 70 GLY A C 1
ATOM 549 O O . GLY A 1 70 ? 4.829 -1.982 -15.839 1.00 89.19 70 GLY A O 1
ATOM 550 N N . PRO A 1 71 ? 4.985 0.230 -16.250 1.00 90.94 71 PRO A N 1
ATOM 551 C CA . PRO A 1 71 ? 4.873 0.619 -14.853 1.00 90.94 71 PRO A CA 1
ATOM 552 C C . PRO A 1 71 ? 3.489 0.297 -14.295 1.00 90.94 71 PRO A C 1
ATOM 554 O O . PRO A 1 71 ? 2.460 0.531 -14.928 1.00 90.94 71 PRO A O 1
ATOM 557 N N . LYS A 1 72 ? 3.474 -0.192 -13.063 1.00 90.00 72 LYS A N 1
ATOM 558 C CA . LYS A 1 72 ? 2.280 -0.535 -12.309 1.00 90.00 72 LYS A CA 1
ATOM 559 C C . LYS A 1 72 ? 2.076 0.436 -11.163 1.00 90.00 72 LYS A C 1
ATOM 561 O O . LYS A 1 72 ? 3.001 0.991 -10.574 1.00 90.00 72 LYS A O 1
ATOM 566 N N . HIS A 1 73 ? 0.812 0.614 -10.844 1.00 91.81 73 HIS A N 1
ATOM 567 C CA . HIS A 1 73 ? 0.310 1.472 -9.793 1.00 91.81 73 HIS A CA 1
ATOM 568 C C . HIS A 1 73 ? -0.623 0.660 -8.917 1.00 91.81 73 HIS A C 1
ATOM 570 O O . HIS A 1 73 ? -1.396 -0.160 -9.400 1.00 91.81 73 HIS A O 1
ATOM 576 N N . MET A 1 74 ? -0.520 0.887 -7.621 1.00 90.62 74 MET A N 1
ATOM 577 C CA . MET A 1 74 ? -1.330 0.205 -6.636 1.00 90.62 74 MET A CA 1
ATOM 578 C C . MET A 1 74 ? -2.401 1.161 -6.139 1.00 90.62 74 MET A C 1
ATOM 580 O O . MET A 1 74 ? -2.096 2.291 -5.759 1.00 90.62 74 MET A O 1
ATOM 584 N N . ASN A 1 75 ? -3.651 0.714 -6.166 1.00 91.62 75 ASN A N 1
ATOM 585 C CA . ASN A 1 75 ? -4.782 1.437 -5.611 1.00 91.62 75 ASN A CA 1
ATOM 586 C C . ASN A 1 75 ? -5.654 0.440 -4.854 1.00 91.62 75 ASN A C 1
ATOM 588 O O . ASN A 1 75 ? -6.397 -0.324 -5.461 1.00 91.62 75 ASN A O 1
ATOM 592 N N . ILE A 1 76 ? -5.500 0.397 -3.532 1.00 91.50 76 ILE A N 1
ATOM 593 C CA . ILE A 1 76 ? -6.212 -0.562 -2.687 1.00 91.50 76 ILE A CA 1
ATOM 594 C C . ILE A 1 76 ? -6.916 0.194 -1.575 1.00 91.50 76 ILE A C 1
ATOM 596 O O . ILE A 1 76 ? -6.285 0.890 -0.780 1.00 91.50 76 ILE A O 1
ATOM 600 N N . LYS A 1 77 ? -8.235 0.024 -1.499 1.00 91.69 77 LYS A N 1
ATOM 601 C CA . LYS A 1 77 ? -9.026 0.539 -0.386 1.00 91.69 77 LYS A CA 1
ATOM 602 C C . LYS A 1 77 ? -8.912 -0.405 0.804 1.00 91.69 77 LYS A C 1
ATOM 604 O O . LYS A 1 77 ? -9.255 -1.584 0.717 1.00 91.69 77 LYS A O 1
ATOM 609 N N . VAL A 1 78 ? -8.478 0.136 1.932 1.00 90.44 78 VAL A N 1
ATOM 610 C CA . VAL A 1 78 ? -8.355 -0.584 3.196 1.00 90.44 78 VAL A CA 1
ATOM 611 C C . VAL A 1 78 ? -9.398 -0.046 4.159 1.00 90.44 78 VAL A C 1
ATOM 613 O O . VAL A 1 78 ? -9.533 1.161 4.349 1.00 90.44 78 VAL A O 1
ATOM 616 N N . THR A 1 79 ? -10.153 -0.940 4.785 1.00 89.62 79 THR A N 1
ATOM 617 C CA . THR A 1 79 ? -11.127 -0.565 5.812 1.00 89.62 79 THR A CA 1
ATOM 618 C C . THR A 1 79 ? -10.668 -1.064 7.168 1.00 89.62 79 THR A C 1
ATOM 620 O O . THR A 1 79 ? -10.095 -2.149 7.286 1.00 89.62 79 THR A O 1
ATOM 623 N N . ARG A 1 80 ? -10.957 -0.287 8.212 1.00 84.38 80 ARG A N 1
ATOM 624 C CA . ARG A 1 80 ? -10.602 -0.625 9.592 1.00 84.38 80 ARG A CA 1
ATOM 625 C C . ARG A 1 80 ? -11.167 -1.997 9.982 1.00 84.38 80 ARG A C 1
ATOM 627 O O . ARG A 1 80 ? -10.444 -2.852 10.481 1.00 84.38 80 ARG A O 1
ATOM 634 N N . ALA A 1 81 ? -12.415 -2.257 9.590 1.00 83.94 81 ALA A N 1
ATOM 635 C CA . ALA A 1 81 ? -13.089 -3.536 9.799 1.00 83.94 81 ALA A CA 1
ATOM 636 C C . ALA A 1 81 ? -12.385 -4.737 9.135 1.00 83.94 81 ALA A C 1
ATOM 638 O O . ALA A 1 81 ? -12.522 -5.860 9.616 1.00 83.94 81 ALA A O 1
ATOM 639 N N . LYS A 1 82 ? -11.654 -4.536 8.028 1.00 77.75 82 LYS A N 1
ATOM 640 C CA . LYS A 1 82 ? -10.900 -5.604 7.354 1.00 77.75 82 LYS A CA 1
ATOM 641 C C . LYS A 1 82 ? -9.650 -5.995 8.146 1.00 77.75 82 LYS A C 1
ATOM 643 O O . LYS A 1 82 ? -9.299 -7.167 8.156 1.00 77.75 82 LYS A O 1
ATOM 648 N N . LEU A 1 83 ? -9.018 -5.031 8.814 1.00 73.25 83 LEU A N 1
ATOM 649 C CA . LEU A 1 83 ? -7.827 -5.253 9.638 1.00 73.25 83 LEU A CA 1
ATOM 650 C C . LEU A 1 83 ? -8.176 -5.771 11.039 1.00 73.25 83 LEU A C 1
ATOM 652 O O . LEU A 1 83 ? -7.436 -6.575 11.597 1.00 73.25 83 LEU A O 1
ATOM 656 N N . GLU A 1 84 ? -9.317 -5.345 11.589 1.00 69.94 84 GLU A N 1
ATOM 657 C CA . GLU A 1 84 ? -9.803 -5.774 12.908 1.00 69.94 84 GLU A CA 1
ATOM 658 C C . GLU A 1 84 ? -10.401 -7.188 12.912 1.00 69.94 84 GLU A C 1
ATOM 660 O O . GLU A 1 84 ? -10.519 -7.784 13.980 1.00 69.94 84 GLU A O 1
ATOM 665 N N . ARG A 1 85 ? -10.783 -7.750 11.756 1.00 58.69 85 ARG A N 1
ATOM 666 C CA . ARG A 1 85 ? -11.289 -9.128 11.687 1.00 58.69 85 ARG A CA 1
ATOM 667 C C . ARG A 1 85 ? -10.127 -10.129 11.650 1.00 58.69 85 ARG A C 1
ATOM 669 O O . ARG A 1 85 ? -9.444 -10.202 10.629 1.00 58.69 85 ARG A O 1
ATOM 676 N N . PRO A 1 86 ? -9.916 -10.947 12.700 1.00 50.31 86 PRO A N 1
ATOM 677 C CA . PRO A 1 86 ? -9.217 -12.209 12.525 1.00 50.31 86 PRO A CA 1
ATOM 678 C C . PRO A 1 86 ? -10.127 -13.107 11.675 1.00 50.31 86 PRO A C 1
ATOM 680 O O . PRO A 1 86 ? -11.292 -13.302 12.023 1.00 50.31 86 PRO A O 1
ATOM 683 N N . GLY A 1 87 ? -9.639 -13.544 10.515 1.00 48.16 87 GLY A N 1
ATOM 684 C CA . GLY A 1 87 ? -10.291 -14.610 9.750 1.00 48.16 87 GLY A CA 1
ATOM 685 C C . GLY A 1 87 ? -10.283 -15.912 10.534 1.00 48.16 87 GLY A C 1
ATOM 686 O O . GLY A 1 87 ? -9.253 -16.167 11.199 1.00 48.16 87 GLY A O 1
#

Sequence (87 aa):
MITHLGGEDFDSRLINYLVEEFKKDQGIDLRNDPLAMQRLKEAAEKAKIELSSAQQTDVNLPYITADATGPKHMNIKVTRAKLERPG

pLDDT: mean 83.48, std 13.81, range [39.38, 93.0]

Nearest PDB structures (foldseek):
  5oow-assembly2_B  TM=9.447E-01  e=4.422E-13  Escherichia coli K-12
  5oow-assembly1_A  TM=9.440E-01  e=4.422E-13  Escherichia coli K-12
  7n46-assembly1_A  TM=9.448E-01  e=9.612E-13  Escherichia coli K-12
  1dkg-assembly1_D  TM=9.432E-01  e=6.520E-13  Escherichia coli
  7ko2-assembly2_B  TM=9.445E-01  e=3.741E-12  Escherichia coli K-12

Secondary structure (DSSP, 8-state):
------HHHHHHHHHHHHHHHHHHHHS--GGG-HHHHHHHHHHHHHHHHHHHHSSEEEEEEEEEEEETTEEEEEEEEEEHHHHH---

InterPro domains:
  IPR013126 Heat shock protein 70 family [PF00012] (3-8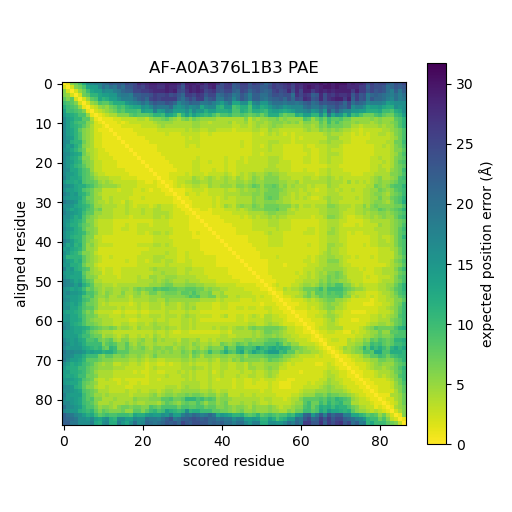4)
  IPR013126 Heat shock protein 70 family [PTHR19375] (3-84)
  IPR043129 ATPase, nucleotide binding domain [SSF53067] (3-85)

Mean predicted aligned err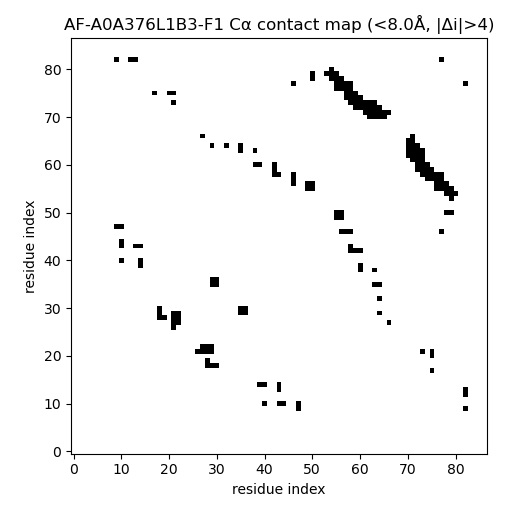or: 6.25 Å

Foldseek 3Di:
DPPPDAPPVLLVVLLVVQQVVCCVVVVDRCVVPVQLSVLSSVQSVVQVVCQVVDQKDWRWDFQSDADPVGGDIGTDIDGNVVSPDDD

Radius of gyration: 13.48 Å; Cα contacts (8 Å, |Δi|>4): 98; chains: 1; bounding box: 26×23×51 Å